Protein AF-A0A918AH97-F1 (afdb_monomer)

Secondary structure (DSSP, 8-state):
-EEEEEEETTEEEEEEE----SS---------TT-SS-HHHHHHHHH-SEEEEE--TTS-EEEEEEEPP-

Foldseek 3Di:
DDKDWDDDVQWIKIKDDDLADPVDDDDQDDDDPPDPDRCPVVCQVVAFPDKDKDDDPRHIMIMTIHGDDD

InterPro domains:
  IPR036890 Histidine kinase/HSP90-like ATPase superfamily [G3DSA:3.30.565.10] (1-69)
  IPR050267 Bacterial Anti-sigma-factor Serine-Protein Kinases [PTHR35526] (1-67)

Nearest PDB structures (foldseek):
  6ph4-assembly1_B  TM=4.909E-01  e=8.461E+00  Brucella melitensis bv. 1 str. 16M
  5epv-assembly1_C  TM=4.004E-01  e=4.564E+00  Brucella abortus 2308
  5epv-assembly3_A  TM=4.180E-01  e=9.573E+00  Brucella abortus 2308

Mean predicted aligned error: 4.63 Å

Structure (mmCIF, N/CA/C/O backbone):
data_AF-A0A918AH97-F1
#
_entry.id   AF-A0A918AH97-F1
#
loop_
_atom_site.group_PDB
_atom_site.id
_atom_site.type_symbol
_atom_site.label_atom_id
_atom_site.label_alt_id
_atom_site.label_comp_id
_atom_site.label_asym_id
_atom_site.label_entity_id
_atom_site.label_seq_id
_atom_site.pdbx_PDB_ins_code
_atom_site.Cartn_x
_atom_site.Cartn_y
_atom_site.Cartn_z
_atom_site.occupancy
_atom_site.B_iso_or_equiv
_atom_site.auth_seq_id
_atom_site.auth_comp_id
_atom_site.auth_asym_id
_atom_site.auth_atom_id
_atom_site.pdbx_PDB_model_num
ATOM 1 N N . MET A 1 1 ? 11.725 -6.402 2.554 1.00 84.06 1 MET A N 1
ATOM 2 C CA . MET A 1 1 ? 10.358 -5.848 2.561 1.00 84.06 1 MET A CA 1
ATOM 3 C C . MET A 1 1 ? 9.626 -6.410 3.763 1.00 84.06 1 MET A C 1
ATOM 5 O O . MET A 1 1 ? 9.693 -7.613 3.986 1.00 84.06 1 MET A O 1
ATOM 9 N N . THR A 1 2 ? 8.972 -5.555 4.537 1.00 92.06 2 THR A N 1
ATOM 10 C CA . THR A 1 2 ? 8.115 -5.915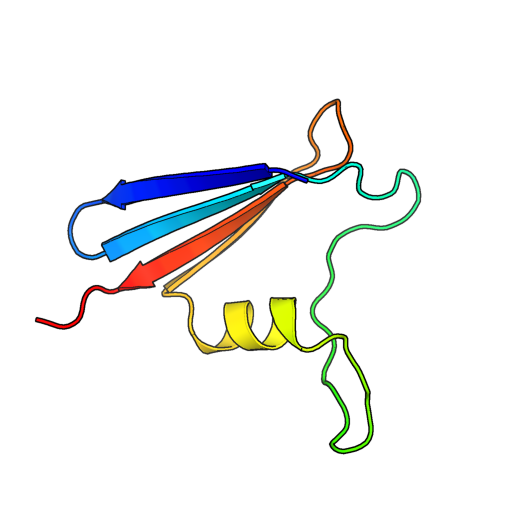 5.669 1.00 92.06 2 THR A CA 1
ATOM 11 C C . THR A 1 2 ? 6.767 -5.219 5.520 1.00 92.06 2 THR A C 1
ATOM 13 O O . THR A 1 2 ? 6.662 -4.149 4.922 1.00 92.06 2 THR A O 1
ATOM 16 N N . VAL A 1 3 ? 5.722 -5.847 6.055 1.00 94.06 3 VAL A N 1
ATOM 17 C CA . VAL A 1 3 ? 4.370 -5.286 6.094 1.00 94.06 3 VAL A CA 1
ATOM 18 C C . VAL A 1 3 ? 3.922 -5.262 7.545 1.00 94.06 3 VAL A C 1
ATOM 20 O O . VAL A 1 3 ? 3.988 -6.278 8.238 1.00 94.06 3 VAL A O 1
ATOM 23 N N . ARG A 1 4 ? 3.492 -4.093 8.013 1.00 94.94 4 ARG A N 1
ATOM 24 C CA . ARG A 1 4 ? 2.964 -3.871 9.358 1.00 94.94 4 ARG A CA 1
ATOM 25 C C . ARG A 1 4 ? 1.498 -3.499 9.232 1.00 94.94 4 ARG A C 1
ATOM 27 O O . ARG A 1 4 ? 1.117 -2.724 8.358 1.00 94.94 4 ARG A O 1
ATOM 34 N N . MET A 1 5 ? 0.676 -4.067 10.101 1.00 96.94 5 MET A N 1
ATOM 35 C CA . MET A 1 5 ? -0.760 -3.823 10.116 1.00 96.94 5 MET A CA 1
ATOM 3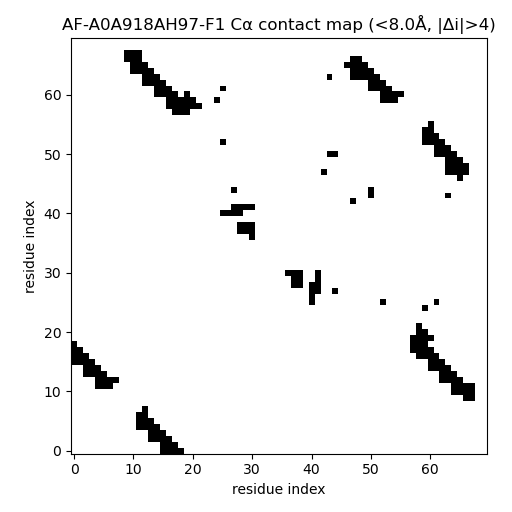6 C C . MET A 1 5 ? -1.188 -3.478 11.534 1.00 96.94 5 MET A C 1
ATOM 38 O O . MET A 1 5 ? -0.740 -4.111 12.490 1.00 96.94 5 MET A O 1
ATOM 42 N N . ALA A 1 6 ? -2.061 -2.486 11.656 1.00 96.56 6 ALA A N 1
ATOM 43 C CA . ALA A 1 6 ? -2.682 -2.105 12.912 1.00 96.56 6 ALA A CA 1
ATOM 44 C C . ALA A 1 6 ? -4.183 -1.900 12.698 1.00 96.56 6 ALA A C 1
ATOM 46 O O . ALA A 1 6 ? -4.603 -1.258 11.733 1.00 96.56 6 ALA A O 1
ATOM 47 N N . CYS A 1 7 ? -4.992 -2.445 13.603 1.00 96.69 7 CYS A N 1
ATOM 48 C CA . CYS A 1 7 ? -6.415 -2.136 13.649 1.00 96.69 7 CYS A CA 1
ATOM 49 C C . CYS A 1 7 ? -6.592 -0.707 14.176 1.00 96.69 7 CYS A C 1
ATOM 51 O O . CYS A 1 7 ? -6.069 -0.367 15.236 1.00 96.69 7 CYS A O 1
ATOM 53 N N . GLU A 1 8 ? -7.345 0.113 13.450 1.00 93.38 8 GLU A N 1
ATOM 54 C CA . GLU A 1 8 ? -7.749 1.455 13.870 1.00 93.38 8 GLU A CA 1
ATOM 55 C C . GLU A 1 8 ? -9.280 1.510 13.980 1.00 93.38 8 GLU A C 1
ATOM 57 O O . GLU A 1 8 ? -9.998 0.638 13.482 1.00 93.38 8 GLU A O 1
ATOM 62 N N . ALA A 1 9 ? -9.812 2.540 14.638 1.00 91.38 9 ALA A N 1
ATOM 63 C CA . ALA A 1 9 ? -11.256 2.736 14.685 1.00 91.38 9 ALA A CA 1
ATOM 64 C C . ALA A 1 9 ? 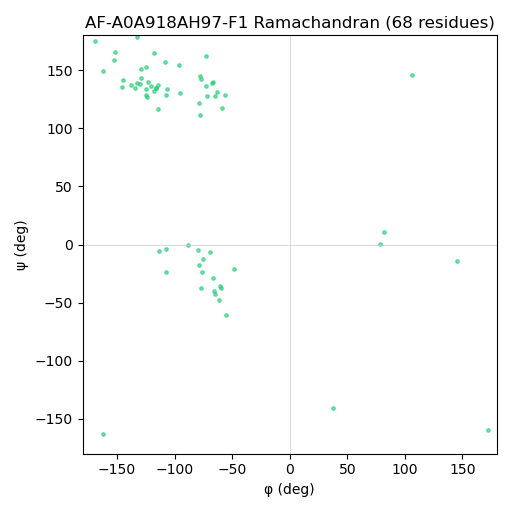-11.812 2.884 13.255 1.00 91.38 9 ALA A C 1
ATOM 66 O O . ALA A 1 9 ? -11.451 3.812 12.532 1.00 91.38 9 ALA A O 1
ATOM 67 N N . GLY A 1 10 ? -12.683 1.957 12.850 1.00 92.88 10 GLY A N 1
ATOM 68 C CA . GLY A 1 10 ? -13.318 1.969 11.531 1.00 92.88 10 GLY A CA 1
ATOM 69 C C . GLY A 1 10 ? -12.479 1.388 10.388 1.00 92.88 10 GLY A C 1
ATOM 70 O O . GLY A 1 10 ? -12.886 1.528 9.236 1.00 92.88 10 GLY A O 1
ATOM 71 N N . GLY A 1 11 ? -11.345 0.725 10.652 1.00 95.31 11 GLY A N 1
ATOM 72 C CA . GLY A 1 11 ? -10.567 0.099 9.582 1.00 95.31 11 GLY A CA 1
ATOM 73 C C . GLY A 1 11 ? -9.207 -0.467 9.977 1.00 95.31 11 GLY A C 1
ATOM 74 O O . GLY A 1 11 ? -8.928 -0.757 11.138 1.00 95.31 11 GLY A O 1
ATOM 75 N N . VAL A 1 12 ? -8.349 -0.639 8.973 1.00 97.12 12 VAL A N 1
ATOM 76 C CA . VAL A 1 12 ? -6.976 -1.129 9.136 1.00 97.12 12 VAL A CA 1
ATOM 77 C C . VAL A 1 12 ? -6.013 -0.126 8.522 1.00 97.12 12 VAL A C 1
ATOM 79 O O . VAL A 1 12 ? -6.212 0.322 7.389 1.00 97.12 12 VAL A O 1
ATOM 82 N N . ARG A 1 13 ? -4.946 0.188 9.257 1.00 96.75 13 ARG A N 1
ATOM 83 C CA . ARG A 1 13 ? -3.776 0.878 8.725 1.00 96.75 13 ARG A CA 1
ATOM 84 C C . ARG A 1 13 ? -2.720 -0.142 8.337 1.00 96.75 13 ARG A C 1
ATOM 86 O O . ARG A 1 13 ? -2.374 -1.020 9.127 1.00 96.75 13 ARG A O 1
ATOM 93 N N . VAL A 1 14 ? -2.210 -0.004 7.123 1.00 96.56 14 VAL A N 1
ATOM 94 C CA . VAL A 1 14 ? -1.143 -0.832 6.567 1.00 96.56 14 VAL A CA 1
ATOM 95 C C . VAL A 1 14 ? 0.058 0.060 6.304 1.00 96.56 14 VAL A C 1
ATOM 97 O O . VAL A 1 14 ? -0.089 1.149 5.756 1.00 96.56 14 VAL A O 1
ATOM 100 N N . GLU A 1 15 ? 1.238 -0.405 6.687 1.00 95.06 15 GLU A N 1
ATOM 101 C CA . GLU A 1 15 ? 2.519 0.204 6.352 1.00 95.06 15 GLU A CA 1
ATOM 102 C C . GLU A 1 15 ? 3.404 -0.847 5.688 1.00 95.06 15 GLU A C 1
ATOM 104 O O . GLU A 1 15 ? 3.566 -1.961 6.189 1.00 95.06 15 GLU A O 1
ATOM 109 N N . VAL A 1 16 ? 3.955 -0.491 4.536 1.00 92.69 16 VAL A N 1
ATOM 110 C CA . VAL A 1 16 ? 4.858 -1.320 3.749 1.00 92.69 16 VAL A CA 1
ATOM 111 C C . VAL A 1 16 ? 6.212 -0.634 3.742 1.00 92.69 16 VAL A C 1
ATOM 113 O O . VAL A 1 16 ? 6.342 0.471 3.216 1.00 92.69 16 VAL A O 1
ATOM 116 N N . CYS A 1 17 ? 7.205 -1.299 4.322 1.00 89.50 17 CYS A N 1
ATOM 117 C CA . CYS A 1 17 ? 8.594 -0.859 4.319 1.00 89.50 17 CYS A CA 1
ATOM 118 C C . CYS A 1 17 ? 9.390 -1.765 3.383 1.00 89.50 17 CYS A C 1
ATOM 120 O O . CYS A 1 17 ? 9.379 -2.995 3.520 1.00 89.50 17 CYS A O 1
ATOM 122 N N . ASP A 1 18 ? 10.131 -1.187 2.454 1.00 85.50 18 ASP A N 1
ATOM 123 C CA . ASP A 1 18 ? 11.107 -1.922 1.664 1.00 85.50 18 ASP A CA 1
ATOM 124 C C . ASP A 1 18 ? 12.445 -1.177 1.621 1.00 85.50 18 ASP A C 1
ATOM 126 O O . ASP A 1 18 ? 12.616 -0.137 2.251 1.00 85.50 18 ASP A O 1
ATOM 130 N N . GLY A 1 19 ? 13.434 -1.776 0.951 1.00 79.81 19 GLY A N 1
ATOM 131 C CA . GLY A 1 19 ? 14.749 -1.147 0.778 1.00 79.81 19 GLY A CA 1
ATOM 132 C C . GLY A 1 19 ? 14.721 0.066 -0.160 1.00 79.81 19 GLY A C 1
ATOM 133 O O . GLY A 1 19 ? 15.735 0.740 -0.316 1.00 79.81 19 GLY A O 1
ATOM 134 N N . GLY A 1 20 ? 13.564 0.310 -0.782 1.00 77.31 20 GLY A N 1
ATOM 135 C CA . GLY A 1 20 ? 13.238 1.372 -1.710 1.00 77.31 20 GLY A CA 1
ATOM 136 C C . GLY A 1 20 ? 14.343 1.749 -2.673 1.00 77.31 20 GLY A C 1
ATOM 137 O O . GLY A 1 20 ? 15.031 0.904 -3.247 1.00 77.31 20 GLY A O 1
ATOM 138 N N . SER A 1 21 ? 14.454 3.050 -2.902 1.00 77.12 21 SER A N 1
ATOM 139 C CA . SER A 1 21 ? 15.426 3.633 -3.813 1.00 77.12 21 SER A CA 1
ATOM 140 C C . SER 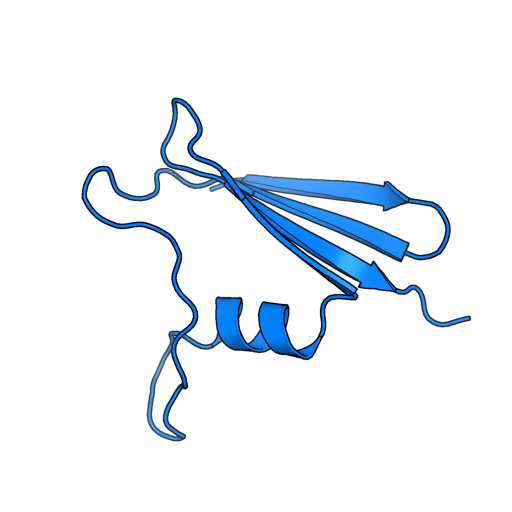A 1 21 ? 15.885 4.974 -3.269 1.00 77.12 21 SER A C 1
ATOM 142 O O . SER A 1 21 ? 15.076 5.807 -2.864 1.00 77.12 21 SER A O 1
ATOM 144 N N . THR A 1 22 ? 17.192 5.212 -3.310 1.00 75.69 22 THR A N 1
ATOM 145 C CA . THR A 1 22 ? 17.777 6.509 -2.949 1.00 75.69 22 THR A CA 1
ATOM 146 C C . THR A 1 22 ? 17.565 7.572 -4.028 1.00 75.69 22 THR A C 1
ATOM 148 O O . THR A 1 22 ? 17.794 8.751 -3.772 1.00 75.69 22 THR A O 1
ATOM 151 N N . THR A 1 23 ? 17.137 7.179 -5.232 1.00 80.00 23 THR A N 1
ATOM 152 C CA . THR A 1 23 ? 17.026 8.059 -6.406 1.00 80.00 23 THR A CA 1
ATOM 153 C C . THR A 1 23 ? 15.591 8.280 -6.874 1.00 80.00 23 THR A C 1
ATOM 155 O O . THR A 1 23 ? 15.363 9.083 -7.778 1.00 80.00 23 THR A O 1
ATOM 158 N N . SER A 1 24 ? 14.610 7.594 -6.285 1.00 80.06 24 SER A N 1
ATOM 159 C CA . SER A 1 24 ? 13.211 7.700 -6.701 1.00 80.06 24 SER A CA 1
ATOM 160 C C . SER A 1 24 ? 12.253 7.583 -5.526 1.00 80.06 24 SER A C 1
ATOM 162 O O . SER A 1 24 ? 12.427 6.728 -4.663 1.00 80.06 24 SER A O 1
ATOM 164 N N . SER A 1 25 ? 11.188 8.380 -5.550 1.00 83.81 25 SER A N 1
ATOM 165 C CA . SER A 1 25 ? 10.090 8.289 -4.587 1.00 83.81 25 SER A CA 1
ATOM 166 C C . SER A 1 25 ? 8.924 7.451 -5.127 1.00 83.81 25 SER A C 1
ATOM 168 O O . SER A 1 25 ? 8.739 7.374 -6.346 1.00 83.81 25 SER A O 1
ATOM 170 N N . PRO A 1 26 ? 8.107 6.846 -4.244 1.00 88.38 26 PRO A N 1
ATOM 171 C CA . PRO A 1 26 ? 6.864 6.194 -4.641 1.00 88.38 26 PRO A CA 1
ATOM 172 C C . PRO A 1 26 ? 5.958 7.175 -5.397 1.00 88.38 26 PRO A C 1
ATOM 174 O O . PRO A 1 26 ? 5.696 8.276 -4.918 1.00 88.38 26 PRO A O 1
ATOM 177 N N . ALA A 1 27 ? 5.480 6.776 -6.575 1.00 89.44 27 ALA A N 1
ATOM 178 C CA . ALA A 1 27 ? 4.614 7.596 -7.416 1.00 89.44 27 ALA A CA 1
ATOM 179 C C . ALA A 1 27 ? 3.485 6.752 -8.007 1.00 89.44 27 ALA A C 1
ATOM 181 O O . ALA A 1 27 ? 3.715 5.629 -8.473 1.00 89.44 27 ALA A O 1
ATOM 182 N N . VAL A 1 28 ? 2.270 7.304 -8.005 1.00 92.88 28 VAL A N 1
ATOM 183 C CA . VAL A 1 28 ? 1.123 6.691 -8.681 1.00 92.88 28 VAL A CA 1
ATOM 184 C C . VAL A 1 28 ? 1.411 6.649 -10.178 1.00 92.88 28 VAL A C 1
ATOM 186 O O . VAL A 1 28 ? 1.820 7.643 -10.776 1.00 92.88 28 VAL A O 1
ATOM 189 N N . ARG A 1 29 ? 1.192 5.485 -10.785 1.00 92.00 29 ARG A N 1
ATOM 190 C CA . ARG A 1 29 ? 1.247 5.298 -12.235 1.00 92.00 29 ARG A CA 1
ATOM 191 C C . ARG A 1 29 ? -0.109 4.806 -12.697 1.00 92.00 29 ARG A C 1
ATOM 193 O O . ARG A 1 29 ? -0.669 3.933 -12.046 1.00 92.00 29 ARG A O 1
ATOM 200 N N . VAL A 1 30 ? -0.622 5.348 -13.799 1.00 90.75 30 VAL A N 1
ATOM 201 C CA . VAL A 1 30 ? -1.818 4.804 -14.451 1.00 90.75 30 VAL A CA 1
ATOM 202 C C . VAL A 1 30 ? -1.377 3.571 -15.242 1.00 90.75 30 VAL A C 1
ATOM 204 O O . VAL A 1 30 ? -0.610 3.734 -16.191 1.00 90.75 30 VAL A O 1
ATOM 207 N N . PRO A 1 31 ? -1.782 2.357 -14.838 1.00 89.06 31 PRO A N 1
ATOM 208 C CA . PRO A 1 31 ? -1.366 1.144 -15.524 1.00 89.06 31 PRO A CA 1
ATOM 209 C C . PRO A 1 31 ? -2.160 0.957 -16.822 1.00 89.06 31 PRO A C 1
ATOM 211 O O . PRO A 1 31 ? -3.368 1.203 -16.859 1.00 89.06 31 PRO A O 1
ATOM 214 N N . SER A 1 32 ? -1.500 0.467 -17.867 1.00 91.19 32 SER A N 1
ATOM 215 C CA . SER A 1 32 ? -2.162 -0.079 -19.052 1.00 91.19 32 SER A CA 1
ATOM 216 C C . SER A 1 32 ? -2.792 -1.446 -18.748 1.00 91.19 32 SER A C 1
ATOM 218 O O . SER A 1 32 ? -2.443 -2.127 -17.773 1.00 91.19 32 SER A O 1
ATOM 220 N N . ALA A 1 33 ? -3.721 -1.876 -19.60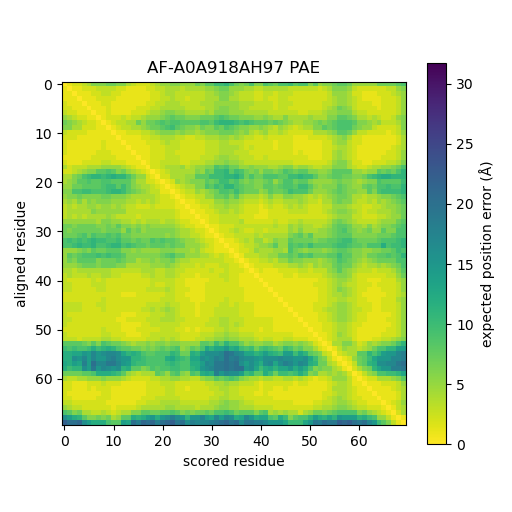4 1.00 87.69 33 ALA A N 1
ATOM 221 C CA . ALA A 1 33 ? -4.289 -3.222 -19.548 1.00 87.69 33 ALA A CA 1
ATOM 222 C C . ALA A 1 33 ? -3.203 -4.298 -19.725 1.00 87.69 33 ALA A C 1
ATOM 224 O O . ALA A 1 33 ? -3.224 -5.296 -19.010 1.00 87.69 33 ALA A O 1
ATOM 225 N N . ASP A 1 34 ? -2.224 -4.032 -20.593 1.00 93.06 34 ASP A N 1
ATOM 226 C CA . ASP A 1 34 ? -1.153 -4.970 -20.952 1.00 93.06 34 ASP A CA 1
ATOM 227 C C . ASP A 1 34 ? 0.075 -4.894 -20.025 1.00 93.06 34 ASP A C 1
ATOM 229 O O . ASP A 1 34 ? 1.043 -5.620 -20.224 1.00 93.06 34 ASP A O 1
ATOM 233 N N . ASP A 1 35 ? 0.071 -4.019 -19.011 1.00 90.88 35 ASP A N 1
ATOM 234 C CA . ASP A 1 35 ? 1.207 -3.910 -18.089 1.00 90.88 35 ASP A CA 1
ATOM 235 C C . ASP A 1 35 ? 1.268 -5.118 -17.142 1.00 90.88 35 ASP A C 1
ATOM 237 O O . ASP A 1 35 ? 0.284 -5.475 -16.496 1.00 90.88 35 ASP A O 1
ATOM 241 N N . ASP A 1 36 ? 2.448 -5.683 -16.913 1.00 88.50 36 ASP A N 1
ATOM 242 C CA . ASP A 1 36 ? 2.608 -6.774 -15.937 1.00 88.50 36 ASP A CA 1
ATOM 243 C C . ASP A 1 36 ? 2.672 -6.279 -14.476 1.00 88.50 36 ASP A C 1
ATOM 245 O O . ASP A 1 36 ? 2.690 -7.069 -13.531 1.00 88.50 36 ASP A O 1
ATOM 249 N N . GLY A 1 37 ? 2.683 -4.959 -14.243 1.00 87.88 37 GLY A N 1
ATOM 250 C CA . GLY A 1 37 ? 2.873 -4.387 -12.908 1.00 87.88 37 GLY A CA 1
ATOM 251 C C . GLY A 1 37 ? 2.443 -2.928 -12.755 1.00 87.88 37 GLY A C 1
ATOM 252 O O . GLY A 1 37 ? 1.662 -2.393 -13.529 1.00 87.88 37 GLY A O 1
ATOM 253 N N . GLY A 1 38 ? 2.917 -2.274 -11.688 1.00 88.69 38 GLY A N 1
ATOM 254 C CA . GLY A 1 38 ? 2.691 -0.837 -11.452 1.00 88.69 38 GLY A CA 1
ATOM 255 C C . GLY A 1 38 ? 1.317 -0.443 -10.901 1.00 88.69 38 GLY A C 1
ATOM 256 O O . GLY A 1 38 ? 1.097 0.731 -10.625 1.00 88.69 38 GLY A O 1
ATOM 257 N N . ARG A 1 39 ? 0.425 -1.407 -10.658 1.00 93.06 39 ARG A N 1
AT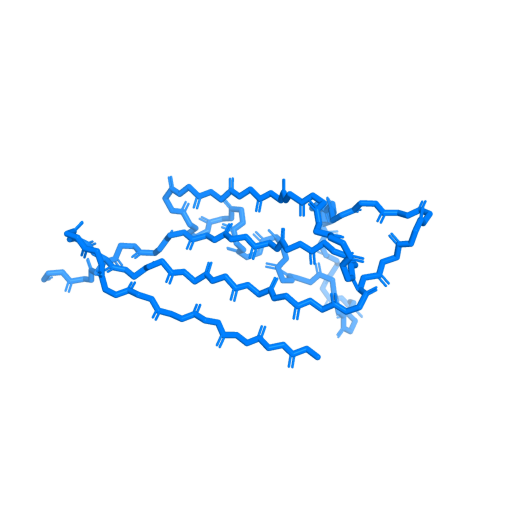OM 258 C CA . ARG A 1 39 ? -0.944 -1.151 -10.179 1.00 93.06 39 ARG A CA 1
ATOM 259 C C . ARG A 1 39 ? -1.050 -0.845 -8.687 1.00 93.06 39 ARG A C 1
ATOM 261 O O . ARG A 1 39 ? -2.071 -0.334 -8.257 1.00 93.06 39 ARG A O 1
ATOM 268 N N . GLY A 1 40 ? -0.027 -1.165 -7.892 1.00 92.12 40 GLY A N 1
ATOM 269 C CA . GLY A 1 40 ? -0.100 -1.116 -6.426 1.00 92.12 40 GLY A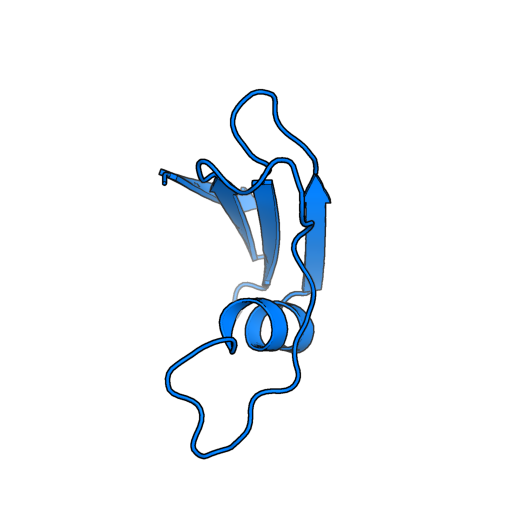 CA 1
ATOM 270 C C . GLY A 1 40 ? -0.533 0.248 -5.886 1.00 92.12 40 GLY A C 1
ATOM 271 O O . GLY A 1 40 ? -1.584 0.358 -5.265 1.00 92.12 40 GLY A O 1
ATOM 272 N N . LEU A 1 41 ? 0.236 1.299 -6.179 1.00 94.44 41 LEU A N 1
ATOM 273 C CA . LEU A 1 41 ? -0.106 2.656 -5.741 1.00 94.44 41 LEU A CA 1
ATOM 274 C C . LEU A 1 41 ? -1.372 3.200 -6.403 1.00 94.44 41 LEU A C 1
ATOM 276 O O . LEU A 1 41 ? -2.078 3.973 -5.776 1.00 94.44 41 LEU A O 1
ATOM 280 N N . TRP A 1 42 ? -1.689 2.769 -7.625 1.00 95.56 42 TRP A N 1
ATOM 281 C CA . TRP A 1 42 ? -2.953 3.124 -8.272 1.00 95.56 42 TRP A CA 1
ATOM 282 C C . TRP A 1 42 ? -4.163 2.545 -7.527 1.00 95.56 42 TRP A C 1
ATOM 284 O O . TRP A 1 42 ? -5.136 3.248 -7.282 1.00 95.56 42 TRP A O 1
ATOM 294 N N . LEU A 1 43 ? -4.084 1.286 -7.091 1.00 94.38 43 LEU A N 1
ATOM 295 C CA . LEU A 1 43 ? -5.117 0.660 -6.266 1.00 94.38 43 LEU A CA 1
ATOM 296 C C . LEU A 1 43 ? -5.215 1.315 -4.886 1.00 94.38 43 LEU A C 1
ATOM 298 O O . LEU A 1 43 ? -6.319 1.499 -4.384 1.00 94.38 43 LEU A O 1
ATOM 302 N N . VAL A 1 44 ? -4.080 1.666 -4.276 1.00 96.19 44 VAL A N 1
ATOM 303 C CA . VAL A 1 44 ? -4.063 2.385 -2.995 1.00 96.19 44 VAL A CA 1
ATOM 304 C C . VAL A 1 44 ? -4.740 3.745 -3.140 1.00 96.19 44 VAL A C 1
ATOM 306 O O . VAL A 1 44 ? -5.609 4.060 -2.336 1.00 96.19 44 VAL A O 1
ATOM 309 N N . ASP A 1 45 ? -4.400 4.510 -4.176 1.00 96.19 45 ASP A N 1
ATOM 310 C CA . ASP A 1 45 ? -4.997 5.821 -4.441 1.00 96.19 45 ASP A CA 1
ATOM 311 C C . ASP A 1 45 ? -6.514 5.734 -4.670 1.00 96.19 45 ASP A C 1
ATOM 313 O O . ASP A 1 45 ? -7.268 6.581 -4.202 1.00 96.19 45 ASP A O 1
ATOM 317 N N . LEU A 1 46 ? -6.973 4.658 -5.317 1.00 95.38 46 LEU A N 1
ATOM 318 C CA . LEU A 1 46 ? -8.390 4.432 -5.595 1.00 95.38 46 LEU A CA 1
ATOM 319 C C . LEU A 1 46 ? -9.198 3.951 -4.375 1.00 95.38 46 LEU A C 1
ATOM 321 O O . LEU A 1 46 ? -10.373 4.290 -4.247 1.00 95.38 46 LEU A O 1
ATOM 325 N N . LEU A 1 47 ? -8.616 3.102 -3.523 1.00 95.12 47 LEU A N 1
ATOM 326 C CA . LEU A 1 47 ? -9.356 2.350 -2.497 1.00 95.12 47 LEU A CA 1
ATOM 327 C C . LEU A 1 47 ? -9.129 2.851 -1.068 1.00 95.12 47 LEU A C 1
ATOM 329 O O . LEU A 1 47 ? -9.948 2.575 -0.188 1.00 95.12 47 LEU A O 1
ATOM 333 N N . ALA A 1 48 ? -8.006 3.516 -0.802 1.00 96.81 48 ALA A N 1
ATOM 334 C CA . ALA A 1 48 ? -7.669 3.951 0.542 1.00 96.81 48 ALA A CA 1
ATOM 335 C C . ALA A 1 48 ? -8.459 5.201 0.938 1.00 96.81 48 ALA A C 1
ATOM 337 O O . ALA A 1 48 ? -8.673 6.114 0.147 1.00 96.81 48 ALA A O 1
ATOM 338 N N . THR A 1 49 ? -8.831 5.291 2.213 1.00 96.12 49 THR A N 1
ATOM 339 C CA . THR A 1 49 ? -9.432 6.514 2.768 1.00 96.12 49 THR A CA 1
ATOM 340 C C . THR A 1 49 ? -8.392 7.606 3.014 1.00 96.12 49 THR A C 1
ATOM 342 O O . THR A 1 49 ? -8.729 8.783 3.101 1.00 96.12 49 THR A O 1
ATOM 345 N N . ALA A 1 50 ? -7.128 7.215 3.174 1.00 95.62 50 ALA A N 1
ATOM 346 C CA . ALA A 1 50 ? -5.962 8.087 3.177 1.00 95.62 50 ALA A CA 1
ATOM 347 C C . ALA A 1 50 ? -4.711 7.241 2.941 1.00 95.62 50 ALA A C 1
ATOM 349 O O . ALA A 1 50 ? -4.651 6.093 3.392 1.00 95.62 50 ALA A O 1
ATOM 350 N N . TRP A 1 51 ? -3.701 7.822 2.305 1.00 96.88 51 TRP A N 1
ATOM 351 C CA . TRP A 1 51 ? -2.407 7.185 2.116 1.00 96.88 51 TRP A CA 1
ATOM 352 C C . TRP A 1 51 ? -1.292 8.226 2.010 1.00 96.88 51 TRP A C 1
ATOM 354 O O . TRP A 1 51 ? -1.549 9.419 1.845 1.00 96.88 51 TRP A O 1
ATOM 364 N N . GLY A 1 52 ? -0.050 7.776 2.136 1.00 94.56 52 GLY A N 1
ATOM 365 C CA . GLY A 1 52 ? 1.121 8.620 1.967 1.00 94.56 52 GLY A CA 1
ATOM 366 C C . GLY A 1 52 ? 2.410 7.814 1.909 1.00 94.56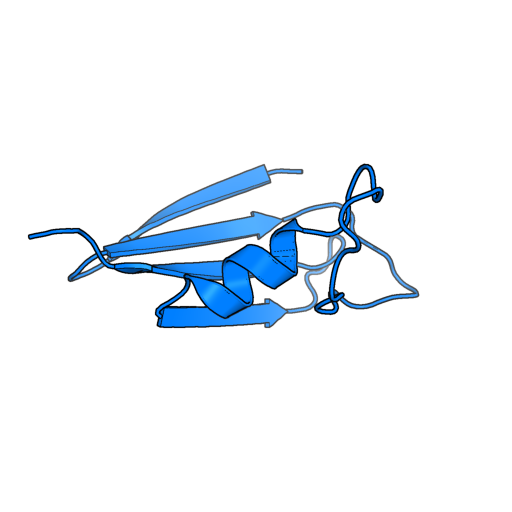 52 GLY A C 1
ATOM 367 O O . GLY A 1 52 ? 2.419 6.598 2.102 1.00 94.56 52 GLY A O 1
ATOM 368 N N . ALA A 1 53 ? 3.508 8.516 1.652 1.00 91.38 53 ALA A N 1
ATOM 369 C CA . ALA A 1 53 ? 4.849 7.957 1.675 1.00 91.38 53 ALA A CA 1
ATOM 370 C C . ALA A 1 53 ? 5.762 8.823 2.544 1.00 91.38 53 ALA A C 1
ATOM 372 O O . ALA A 1 53 ? 5.645 10.052 2.550 1.00 91.38 53 ALA A O 1
ATOM 373 N N . HIS A 1 54 ? 6.677 8.189 3.271 1.00 84.00 54 HIS A N 1
ATOM 374 C CA . HIS A 1 54 ? 7.693 8.873 4.064 1.00 84.00 54 HIS A CA 1
ATOM 375 C C . HIS A 1 54 ? 9.059 8.233 3.802 1.00 84.00 54 HIS A C 1
ATOM 377 O O . HIS A 1 54 ? 9.135 7.005 3.729 1.00 84.00 54 HIS A O 1
ATOM 383 N N . PRO A 1 55 ? 10.141 9.019 3.671 1.00 71.00 55 PRO A N 1
ATOM 384 C CA . PRO A 1 55 ? 11.484 8.461 3.669 1.00 71.00 55 PRO A CA 1
ATOM 385 C C . PRO A 1 55 ? 11.765 7.838 5.041 1.00 71.00 55 PRO A C 1
ATOM 387 O O . PRO A 1 55 ? 11.602 8.500 6.064 1.00 71.00 55 PRO A O 1
ATOM 390 N N . ASP A 1 56 ? 12.200 6.583 5.059 1.00 66.56 56 ASP A N 1
ATOM 391 C CA . ASP A 1 56 ? 12.814 5.961 6.230 1.00 66.56 56 ASP A CA 1
ATOM 392 C C . ASP A 1 56 ? 14.312 5.788 5.960 1.00 66.56 56 ASP A C 1
ATOM 394 O O . ASP A 1 56 ? 14.749 5.704 4.810 1.00 66.56 56 ASP A O 1
ATOM 398 N N . THR A 1 57 ? 15.088 5.697 7.036 1.00 62.22 57 THR A N 1
ATOM 399 C CA . THR A 1 57 ? 16.519 5.376 7.070 1.00 62.22 57 THR A CA 1
ATOM 400 C C . THR A 1 57 ? 16.904 4.148 6.239 1.00 62.22 57 THR A C 1
ATOM 402 O O . THR A 1 57 ? 18.066 4.018 5.862 1.00 62.22 57 THR A O 1
ATOM 405 N N . THR A 1 58 ? 15.945 3.266 5.932 1.00 61.53 58 THR A N 1
ATOM 406 C CA . THR A 1 58 ? 16.170 1.999 5.229 1.00 61.53 58 THR A CA 1
ATOM 407 C C . THR A 1 58 ? 15.676 1.938 3.781 1.00 61.53 58 THR A C 1
ATOM 409 O O . THR A 1 58 ? 15.954 0.935 3.130 1.00 61.53 58 THR A O 1
ATOM 412 N N . GLY A 1 59 ? 15.007 2.969 3.243 1.00 62.81 59 GLY A N 1
ATOM 413 C CA . GLY A 1 59 ? 14.521 2.913 1.852 1.00 62.81 59 GLY A CA 1
ATOM 414 C C . GLY A 1 59 ? 13.194 3.604 1.557 1.00 62.81 59 GLY A C 1
ATOM 415 O O . GLY A 1 59 ? 12.899 3.886 0.400 1.00 62.81 59 GLY A O 1
ATOM 416 N N . GLY A 1 60 ? 12.421 3.960 2.580 1.00 78.00 60 GLY A N 1
ATOM 417 C CA . GLY A 1 60 ? 11.110 4.584 2.407 1.00 78.00 60 GLY A CA 1
ATOM 418 C C . GLY A 1 60 ? 9.958 3.631 2.704 1.00 78.00 60 GLY A C 1
ATOM 419 O O . GLY A 1 60 ? 10.022 2.430 2.456 1.00 78.00 60 GLY A O 1
ATOM 420 N N . SER A 1 61 ? 8.889 4.200 3.249 1.00 87.69 61 SER A N 1
ATOM 421 C CA . SER A 1 61 ? 7.674 3.482 3.622 1.00 87.69 61 SER A CA 1
ATOM 422 C C . SER A 1 61 ? 6.474 4.094 2.917 1.00 87.69 61 SER A C 1
ATOM 424 O O . SER A 1 61 ? 6.345 5.319 2.845 1.00 87.69 61 SER A O 1
ATOM 426 N N . VAL A 1 62 ? 5.561 3.246 2.448 1.00 93.69 62 VAL A N 1
ATOM 427 C CA . VAL A 1 62 ? 4.217 3.649 2.017 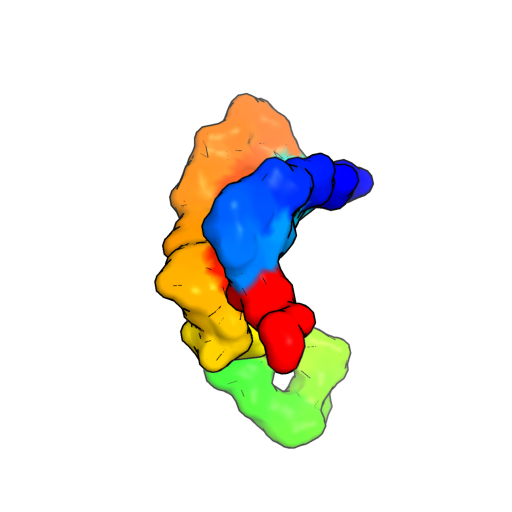1.00 93.69 62 VAL A CA 1
ATOM 428 C C . VAL A 1 62 ? 3.227 3.174 3.065 1.00 93.69 62 VAL A C 1
ATOM 430 O O . VAL A 1 62 ? 3.273 2.020 3.487 1.00 93.69 62 VAL A O 1
ATOM 433 N N . TRP A 1 63 ? 2.299 4.034 3.464 1.00 95.25 63 TRP A N 1
ATOM 434 C CA . TRP A 1 63 ? 1.194 3.652 4.335 1.00 95.25 63 TRP A CA 1
ATOM 435 C C . TRP A 1 63 ? -0.143 4.004 3.703 1.00 95.25 63 TRP A C 1
ATOM 437 O O . TRP A 1 63 ? -0.252 4.954 2.929 1.00 95.25 63 TRP A O 1
ATOM 447 N N . PHE A 1 64 ? -1.177 3.255 4.069 1.00 97.50 64 PHE A N 1
ATOM 448 C CA . PHE A 1 64 ? -2.549 3.535 3.670 1.00 97.50 64 PHE A CA 1
ATOM 449 C C . PHE A 1 64 ? -3.555 3.004 4.691 1.00 97.50 64 PHE A C 1
ATOM 451 O O . PHE A 1 64 ? -3.248 2.119 5.493 1.00 97.50 64 PHE A O 1
ATOM 458 N N . ARG A 1 65 ? -4.766 3.563 4.673 1.00 97.81 65 ARG A N 1
ATOM 459 C CA . ARG A 1 65 ? -5.899 3.125 5.496 1.00 97.81 65 ARG A CA 1
ATOM 460 C C . ARG A 1 65 ? -7.024 2.600 4.622 1.00 97.81 65 ARG A C 1
ATOM 462 O O . ARG A 1 65 ? -7.406 3.252 3.655 1.00 97.81 65 ARG A O 1
ATOM 469 N N . VAL A 1 66 ? -7.595 1.463 5.003 1.00 96.31 66 VAL A N 1
ATOM 470 C CA . VAL A 1 66 ? -8.786 0.889 4.363 1.00 96.31 66 VAL A CA 1
ATOM 471 C C . VAL A 1 66 ? -9.906 0.827 5.391 1.00 96.31 66 VAL A C 1
ATOM 473 O O . VAL A 1 66 ? -9.688 0.371 6.514 1.00 96.31 66 VAL A O 1
ATOM 476 N N . ALA A 1 67 ? -11.097 1.295 5.014 1.00 94.88 67 ALA A N 1
ATOM 477 C CA . ALA A 1 67 ? -12.270 1.220 5.875 1.00 94.88 67 ALA A CA 1
ATOM 478 C C . ALA A 1 67 ? -12.708 -0.238 6.078 1.00 94.88 67 ALA A C 1
ATOM 480 O O . ALA A 1 67 ? -12.729 -1.035 5.136 1.00 94.88 67 ALA A O 1
ATOM 481 N N . GLY A 1 68 ? -13.089 -0.577 7.306 1.00 89.81 68 GLY A N 1
ATOM 482 C CA . GLY A 1 68 ? -13.800 -1.817 7.583 1.00 89.81 68 GLY A CA 1
ATOM 483 C C . GLY A 1 68 ? -15.185 -1.761 6.945 1.00 89.81 68 GLY A C 1
ATOM 484 O O . GLY A 1 68 ? -15.839 -0.718 6.963 1.00 89.81 68 GLY A O 1
ATOM 485 N N . ARG A 1 69 ? -15.641 -2.873 6.369 1.00 79.06 69 ARG A N 1
ATOM 486 C CA . ARG A 1 69 ? -17.051 -2.999 5.991 1.00 79.06 69 ARG A CA 1
ATOM 487 C C . ARG A 1 69 ? -17.841 -3.325 7.258 1.00 79.06 69 ARG A C 1
ATOM 489 O O . ARG A 1 69 ? -17.500 -4.295 7.933 1.00 79.06 69 ARG A O 1
ATOM 496 N N . VAL A 1 70 ? -18.812 -2.473 7.585 1.00 59.22 70 VAL A N 1
ATOM 497 C CA . VAL A 1 70 ? -19.816 -2.707 8.636 1.00 59.22 70 VAL A CA 1
ATOM 498 C C . VAL A 1 70 ? -20.955 -3.571 8.120 1.00 59.22 70 VAL A C 1
ATOM 500 O O . VAL A 1 70 ? -21.219 -3.512 6.896 1.00 59.22 70 VAL A O 1
#

Organism: NCBI:txid2047744

Radius of gyration: 13.1 Å; Cα contacts (8 Å, |Δi|>4): 118; chains: 1; bounding box: 38×16×36 Å

pLDDT: mean 88.67, std 9.53, range [59.22, 97.81]

Sequence (70 aa):
MTVRMACEAGGVRVEVCDGGSTTSSPAVRVPSADDDGGRGLWLVDLLATAWGAHPDTTGGSVWFRVAGRV

Solvent-accessible surface area (backbone atoms only — not comparable to full-atom values): 4235 Å² total; per-residue (Å²): 114,53,78,48,76,45,84,48,95,67,25,39,39,40,37,41,39,36,65,62,44,98,87,56,76,94,69,73,41,89,58,60,92,87,49,95,56,65,45,65,52,37,50,45,69,74,64,34,81,46,70,53,74,48,85,46,103,63,28,25,34,43,36,37,27,40,69,56,87,128